Protein AF-A0A541BV04-F1 (afdb_monomer)

Foldseek 3Di:
DDPVVVVVLVVQLVVLQVLLVVLVVCVVVVVLVVLLPDDQDHPDLQNPSSLSSLQSNLVSLQVVLVVCPPPPRPRPVVNVVSNVSNVVSVVSSVVSVPDDDPDD

Nearest PDB structures (foldseek):
  4nfu-assembly1_B  TM=7.035E-01  e=8.779E+00  Arabidopsis thaliana

Sequence (104 aa):
MRPALVLAFALAACGTARDLDRLKDLNAAGDLAAIAAMAVDCTGPDDPACLQAREIKANACLRLGTAALAPGSARAAEAPQLFDCAIANYRAALAAGGQPLPPA

Secondary structure (DSSP, 8-state):
--HHHHHHHHHHHHHHHHHHHHHHHHHHHT-HHHHHHS----SSTT-HHHHHHHHHHHHHHHHHHHHHTSTT-TTGGGHHHHHHHHHHHHHHHHHTT-SPPPP-

pLDDT: mean 83.29, std 17.41, range [38.84, 98.5]

Solvent-accessible surface area (backbone atoms only — not comparable to full-atom values): 5657 Å² total; per-residue (Å²): 134,68,69,70,60,60,54,55,54,56,56,42,53,51,49,26,49,54,52,29,53,51,46,50,53,32,57,76,71,63,39,38,68,61,40,54,68,52,85,84,70,58,86,46,77,71,37,67,49,38,34,52,41,27,44,54,31,13,53,28,16,38,53,50,20,54,54,18,62,37,91,90,44,93,36,50,85,55,19,62,66,22,41,50,49,15,51,56,24,44,51,51,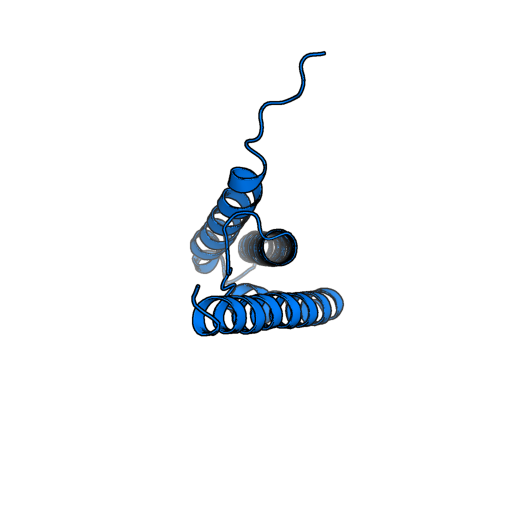40,50,61,54,61,71,62,78,78,78,84,130

Radius of gyration: 16.51 Å; Cα contacts (8 Å, |Δi|>4): 110; chains: 1; bounding box: 45×40×42 Å

Structure (mmCIF, N/CA/C/O backbone):
data_AF-A0A541BV04-F1
#
_entry.id   AF-A0A541BV04-F1
#
loop_
_atom_site.group_PDB
_atom_site.id
_atom_site.type_symbol
_atom_site.label_atom_id
_atom_site.label_alt_id
_atom_site.label_comp_id
_atom_site.label_asym_id
_atom_site.label_entity_id
_atom_site.label_seq_id
_atom_site.pdbx_PDB_ins_code
_atom_site.Cartn_x
_atom_site.Cartn_y
_atom_site.Cartn_z
_atom_site.occupancy
_atom_site.B_iso_or_equiv
_atom_site.auth_seq_id
_atom_site.auth_comp_id
_atom_site.auth_asym_id
_atom_site.auth_atom_id
_atom_site.pdbx_PDB_model_num
ATOM 1 N N . MET A 1 1 ? 32.171 -5.861 -25.345 1.00 47.56 1 MET A N 1
ATOM 2 C CA . MET A 1 1 ? 31.095 -5.244 -24.534 1.00 47.56 1 MET A CA 1
ATOM 3 C C . MET A 1 1 ? 30.105 -6.345 -24.173 1.00 47.56 1 MET A C 1
ATOM 5 O O . MET A 1 1 ? 29.860 -7.208 -25.000 1.00 47.56 1 MET A O 1
ATOM 9 N N . ARG A 1 2 ? 29.727 -6.424 -22.895 1.00 49.84 2 ARG A N 1
ATOM 10 C CA . ARG A 1 2 ? 29.378 -7.654 -22.158 1.00 49.84 2 ARG A CA 1
ATOM 11 C C . ARG A 1 2 ? 27.924 -8.103 -22.434 1.00 49.84 2 ARG A C 1
ATOM 13 O O . ARG A 1 2 ? 27.024 -7.475 -21.884 1.00 49.84 2 ARG A O 1
ATOM 20 N N . PRO A 1 3 ? 27.668 -9.192 -23.187 1.00 54.38 3 PRO A N 1
ATOM 21 C CA . PRO A 1 3 ? 26.303 -9.686 -23.425 1.00 54.38 3 PRO A CA 1
ATOM 22 C C . PRO A 1 3 ? 25.603 -10.148 -22.133 1.00 54.38 3 PRO A C 1
ATOM 24 O O . PRO A 1 3 ? 24.387 -10.057 -22.017 1.00 54.38 3 PRO A O 1
ATOM 27 N N . ALA A 1 4 ? 26.375 -10.549 -21.117 1.00 53.22 4 ALA A N 1
ATOM 28 C CA . ALA A 1 4 ? 25.855 -10.938 -19.806 1.00 53.22 4 ALA A CA 1
ATOM 29 C C . ALA A 1 4 ? 25.173 -9.789 -19.035 1.00 53.22 4 ALA A C 1
ATOM 31 O O . ALA A 1 4 ? 24.282 -10.043 -18.232 1.00 53.22 4 ALA A O 1
ATOM 32 N N . LEU A 1 5 ? 25.556 -8.530 -19.285 1.00 53.91 5 LEU A N 1
ATOM 33 C CA . LEU A 1 5 ? 24.928 -7.378 -18.628 1.00 53.91 5 LEU A CA 1
ATOM 34 C C . LEU A 1 5 ? 23.526 -7.109 -19.190 1.00 53.91 5 LEU A C 1
ATOM 36 O O . LEU A 1 5 ? 22.623 -6.796 -18.429 1.00 53.91 5 LEU A O 1
ATOM 40 N N . VAL A 1 6 ? 23.321 -7.308 -20.495 1.00 55.53 6 VAL A N 1
ATOM 41 C CA . VAL A 1 6 ? 22.019 -7.094 -21.151 1.00 55.53 6 VAL A CA 1
ATOM 42 C C . VAL A 1 6 ? 20.981 -8.124 -20.687 1.00 55.53 6 VAL A C 1
ATOM 44 O O . VAL A 1 6 ? 19.818 -7.779 -20.491 1.00 55.53 6 VAL A O 1
ATOM 47 N N . LEU A 1 7 ? 21.399 -9.371 -20.436 1.00 55.84 7 LEU A N 1
ATOM 48 C CA . LEU A 1 7 ? 20.495 -10.433 -19.977 1.00 55.84 7 LEU A CA 1
ATOM 49 C C . LEU A 1 7 ? 19.979 -10.212 -18.543 1.00 55.84 7 LEU A C 1
ATOM 51 O O . LEU A 1 7 ? 18.821 -10.504 -18.256 1.00 55.84 7 LEU A O 1
ATOM 55 N N . ALA A 1 8 ? 20.820 -9.684 -17.647 1.00 55.97 8 ALA A N 1
ATOM 56 C CA . ALA A 1 8 ? 20.450 -9.455 -16.248 1.00 55.97 8 ALA A CA 1
ATOM 57 C C . ALA A 1 8 ? 19.385 -8.353 -16.096 1.00 55.97 8 ALA A C 1
ATOM 59 O O . ALA A 1 8 ? 18.456 -8.500 -15.304 1.00 55.97 8 ALA A O 1
ATOM 60 N N . PHE A 1 9 ? 19.466 -7.290 -16.904 1.00 55.09 9 PHE A N 1
ATOM 61 C CA . PHE A 1 9 ? 18.459 -6.223 -16.912 1.00 55.09 9 PHE A CA 1
ATOM 62 C C . PHE A 1 9 ? 17.103 -6.690 -17.460 1.00 55.09 9 PHE A C 1
ATOM 64 O O . PHE A 1 9 ? 16.066 -6.287 -16.938 1.00 55.09 9 PHE A O 1
ATOM 71 N N . ALA A 1 10 ? 17.095 -7.572 -18.465 1.00 57.19 10 ALA A N 1
ATOM 72 C CA . ALA A 1 10 ? 15.854 -8.102 -19.034 1.00 57.19 10 ALA A CA 1
ATOM 73 C C . ALA A 1 10 ? 15.080 -8.997 -18.045 1.00 57.19 10 ALA A C 1
ATOM 75 O O . ALA A 1 10 ? 13.853 -8.936 -17.987 1.00 57.19 10 ALA A O 1
ATOM 76 N N . LEU A 1 11 ? 15.786 -9.799 -17.238 1.00 58.78 11 LEU A N 1
ATOM 77 C CA . LEU A 1 11 ? 15.169 -10.671 -16.230 1.00 58.78 11 LEU A CA 1
ATOM 78 C C . LEU A 1 11 ? 14.591 -9.879 -15.049 1.00 58.78 11 LEU A C 1
ATOM 80 O O . LEU A 1 11 ? 13.499 -10.193 -14.581 1.00 58.78 11 LEU A O 1
ATOM 84 N N . ALA A 1 12 ? 15.293 -8.8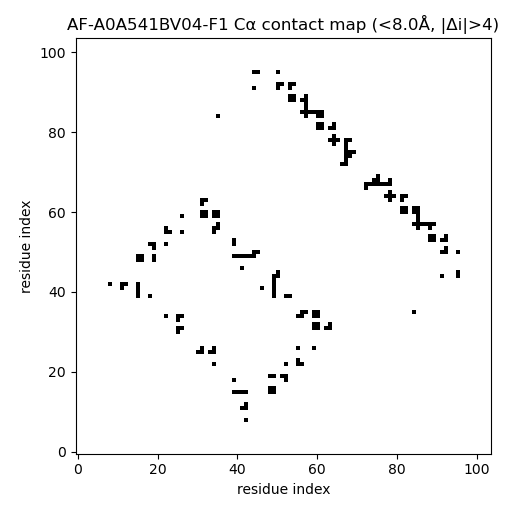37 -14.602 1.00 58.47 12 ALA A N 1
ATOM 85 C CA . ALA A 1 12 ? 14.843 -7.991 -13.500 1.00 58.47 12 ALA A CA 1
ATOM 86 C C . ALA A 1 12 ? 13.624 -7.128 -13.890 1.00 58.47 12 ALA A C 1
ATOM 88 O O . ALA A 1 12 ? 12.651 -7.064 -13.141 1.00 58.47 12 ALA A O 1
ATOM 89 N N . ALA A 1 13 ? 13.604 -6.575 -15.110 1.00 58.44 13 ALA A N 1
ATOM 90 C CA . ALA A 1 13 ? 12.453 -5.832 -15.635 1.00 58.44 13 ALA A CA 1
ATOM 91 C C . ALA A 1 13 ? 11.189 -6.704 -15.783 1.00 58.44 13 ALA A C 1
ATOM 93 O O . ALA A 1 13 ? 10.070 -6.237 -15.573 1.00 58.44 13 ALA A O 1
ATOM 94 N N . CYS A 1 14 ? 11.358 -7.989 -16.112 1.00 60.44 14 CYS A N 1
ATOM 95 C CA . CYS A 1 14 ? 10.247 -8.938 -16.190 1.00 60.44 14 CYS A CA 1
ATOM 96 C C . CYS A 1 14 ? 9.671 -9.266 -14.797 1.00 60.44 14 CYS A C 1
ATOM 98 O O . CYS A 1 14 ? 8.464 -9.474 -14.666 1.00 60.44 14 CYS A O 1
ATOM 100 N N . GLY A 1 15 ? 10.517 -9.252 -13.759 1.00 71.31 15 GLY A N 1
ATOM 101 C CA . GLY A 1 15 ? 10.107 -9.373 -12.359 1.00 71.31 15 GLY A CA 1
ATOM 102 C C . GLY A 1 15 ? 9.186 -8.231 -11.926 1.00 71.31 15 GLY A C 1
ATOM 103 O O . GLY A 1 15 ? 8.049 -8.494 -11.538 1.00 71.31 15 GLY A O 1
ATOM 104 N N . THR A 1 16 ? 9.616 -6.973 -12.105 1.00 75.12 16 THR A N 1
ATOM 105 C CA . THR A 1 16 ? 8.814 -5.799 -11.709 1.00 75.12 16 THR A CA 1
ATOM 106 C C . THR A 1 16 ? 7.446 -5.768 -12.401 1.00 75.12 16 THR A C 1
ATOM 108 O O . THR A 1 16 ? 6.435 -5.456 -11.774 1.00 75.12 16 THR A O 1
ATOM 111 N N . ALA 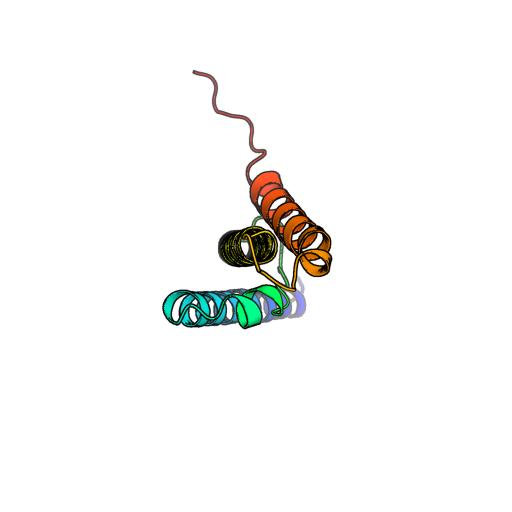A 1 17 ? 7.390 -6.098 -13.698 1.00 79.44 17 ALA A N 1
ATOM 112 C CA . ALA A 1 17 ? 6.138 -6.107 -14.456 1.00 79.44 17 ALA A CA 1
ATOM 113 C C . ALA A 1 17 ? 5.152 -7.165 -13.934 1.00 79.44 17 ALA A C 1
ATOM 115 O O . ALA A 1 17 ? 3.969 -6.882 -13.754 1.00 79.44 17 ALA A O 1
ATOM 116 N N . ARG A 1 18 ? 5.648 -8.366 -13.619 1.00 82.94 18 ARG A N 1
ATOM 117 C CA . ARG A 1 18 ? 4.825 -9.445 -13.064 1.00 82.94 18 ARG A CA 1
ATOM 118 C C . ARG A 1 18 ? 4.320 -9.123 -11.658 1.00 82.94 18 ARG A C 1
ATOM 120 O O . ARG A 1 18 ? 3.175 -9.440 -11.333 1.00 82.94 18 ARG A O 1
ATOM 127 N N . ASP A 1 19 ? 5.154 -8.494 -10.836 1.00 85.19 19 ASP A N 1
ATOM 128 C CA . ASP A 1 19 ? 4.759 -8.053 -9.498 1.00 85.19 19 ASP A CA 1
ATOM 129 C C . ASP A 1 19 ? 3.705 -6.945 -9.564 1.00 85.19 19 ASP A C 1
ATOM 131 O O . ASP A 1 19 ? 2.743 -6.964 -8.795 1.00 85.19 19 ASP A O 1
ATOM 135 N N . LEU A 1 20 ? 3.827 -6.026 -10.526 1.00 90.38 20 LEU A N 1
ATOM 136 C CA . LEU A 1 20 ? 2.830 -4.992 -10.776 1.00 90.38 20 LEU A CA 1
ATOM 137 C C . LEU A 1 20 ? 1.476 -5.576 -11.200 1.00 90.38 20 LEU A C 1
ATOM 139 O O . LEU A 1 20 ? 0.447 -5.150 -10.674 1.00 90.38 20 LEU A O 1
ATOM 143 N N . ASP A 1 21 ? 1.457 -6.539 -12.120 1.00 92.38 21 ASP A N 1
ATOM 144 C CA . ASP A 1 21 ? 0.211 -7.189 -12.543 1.00 92.38 21 ASP A CA 1
ATOM 145 C C . ASP A 1 21 ? -0.460 -7.903 -11.365 1.00 92.38 21 ASP A C 1
ATOM 147 O O . ASP A 1 21 ? -1.647 -7.706 -11.102 1.00 92.38 21 ASP A O 1
ATOM 151 N N . ARG A 1 22 ? 0.324 -8.619 -10.551 1.00 92.69 22 ARG A N 1
ATOM 152 C CA . ARG A 1 22 ? -0.185 -9.255 -9.330 1.00 92.69 22 ARG A CA 1
ATOM 153 C C . ARG A 1 22 ? -0.747 -8.240 -8.329 1.00 92.69 22 ARG A C 1
ATOM 155 O O . ARG A 1 22 ? -1.786 -8.490 -7.722 1.00 92.69 22 ARG A O 1
ATOM 162 N N . LEU A 1 23 ? -0.081 -7.102 -8.141 1.00 95.06 23 LEU A N 1
ATOM 163 C CA . LEU A 1 23 ? -0.569 -6.029 -7.271 1.00 95.06 23 LEU A CA 1
ATOM 164 C C . LEU A 1 23 ? -1.888 -5.439 -7.779 1.00 95.06 23 LEU A C 1
ATOM 166 O O . LEU A 1 23 ? -2.770 -5.148 -6.970 1.00 95.06 23 LEU A O 1
ATOM 170 N N . LYS A 1 24 ? -2.048 -5.285 -9.098 1.00 94.69 24 LYS A N 1
ATOM 171 C CA . LYS A 1 24 ? -3.304 -4.829 -9.710 1.00 94.69 24 LYS A CA 1
ATOM 172 C C . LYS A 1 24 ? -4.435 -5.822 -9.479 1.00 94.69 24 LYS A C 1
ATOM 174 O O . LYS A 1 24 ? -5.513 -5.390 -9.079 1.00 94.69 24 LYS A O 1
ATOM 179 N N . ASP A 1 25 ? -4.178 -7.115 -9.653 1.00 97.19 25 ASP A N 1
ATOM 180 C CA . ASP A 1 25 ? -5.171 -8.166 -9.413 1.00 97.19 25 ASP A CA 1
ATOM 181 C C . ASP A 1 25 ? -5.637 -8.176 -7.953 1.00 97.19 25 ASP A C 1
ATOM 183 O O . ASP A 1 25 ? -6.838 -8.167 -7.676 1.00 97.19 25 ASP A O 1
ATOM 187 N N . LEU A 1 26 ? -4.701 -8.108 -7.000 1.00 97.38 26 LEU A N 1
ATOM 188 C CA . LEU A 1 26 ? -5.036 -8.020 -5.576 1.00 97.38 26 LEU A CA 1
ATOM 189 C C . LEU A 1 26 ? -5.792 -6.729 -5.246 1.00 97.38 26 LEU A C 1
ATOM 191 O O . LEU A 1 26 ? -6.716 -6.747 -4.434 1.00 97.38 26 LEU A O 1
ATOM 195 N N . ASN A 1 27 ? -5.435 -5.610 -5.882 1.00 94.38 27 ASN A N 1
ATOM 196 C CA . ASN A 1 27 ? -6.103 -4.331 -5.654 1.00 94.38 27 ASN A CA 1
ATOM 197 C C . ASN A 1 27 ? -7.532 -4.341 -6.208 1.00 94.38 27 ASN A C 1
ATOM 199 O O . ASN A 1 27 ? -8.441 -3.841 -5.548 1.00 94.38 27 ASN A O 1
ATOM 203 N N . ALA A 1 28 ? -7.742 -4.967 -7.368 1.00 96.19 28 ALA A N 1
ATOM 204 C CA . ALA A 1 28 ? -9.065 -5.204 -7.933 1.00 96.19 28 ALA A CA 1
ATOM 205 C C . ALA A 1 28 ? -9.907 -6.140 -7.048 1.00 96.19 28 ALA A C 1
ATOM 207 O O . ALA A 1 28 ? -11.100 -5.904 -6.868 1.00 96.19 28 ALA A O 1
ATOM 208 N N . ALA A 1 29 ? -9.283 -7.155 -6.442 1.00 97.38 29 ALA A N 1
ATOM 209 C CA . ALA A 1 29 ? -9.925 -8.051 -5.480 1.00 97.38 29 ALA A CA 1
ATOM 210 C C . ALA A 1 29 ? -10.142 -7.419 -4.088 1.00 97.38 29 ALA A C 1
ATOM 212 O O . ALA A 1 29 ? -10.844 -7.991 -3.256 1.00 97.38 29 ALA A O 1
ATOM 213 N N . GLY A 1 30 ? -9.550 -6.252 -3.815 1.00 96.31 30 GLY A N 1
ATOM 214 C CA . GLY A 1 30 ? -9.613 -5.587 -2.513 1.00 96.31 30 GLY A CA 1
ATOM 215 C C . GLY A 1 30 ? -8.762 -6.241 -1.418 1.00 96.31 30 GLY A C 1
ATOM 216 O O . GLY A 1 30 ? -8.948 -5.921 -0.243 1.00 96.31 30 GLY A O 1
ATOM 217 N N . ASP A 1 31 ? -7.820 -7.121 -1.768 1.00 98.12 31 ASP A N 1
ATOM 218 C CA . ASP A 1 31 ? -6.942 -7.805 -0.812 1.00 98.12 31 ASP A CA 1
ATOM 219 C C . ASP A 1 31 ? -5.759 -6.912 -0.401 1.00 98.12 31 ASP A C 1
ATOM 221 O O . ASP A 1 31 ? -4.606 -7.072 -0.814 1.00 98.12 31 ASP A O 1
ATOM 225 N N . LEU A 1 32 ? -6.070 -5.913 0.425 1.00 97.56 32 LEU A N 1
ATOM 226 C CA . LEU A 1 32 ? -5.098 -4.920 0.883 1.00 97.56 32 LEU A CA 1
ATOM 227 C C . LEU A 1 32 ? -3.993 -5.537 1.745 1.00 97.56 32 LEU A C 1
ATOM 229 O O . LEU A 1 32 ? -2.861 -5.056 1.726 1.00 97.56 32 LEU A O 1
ATOM 233 N N . ALA A 1 33 ? -4.315 -6.588 2.504 1.00 97.44 33 ALA A N 1
ATOM 234 C CA . ALA A 1 33 ? -3.359 -7.260 3.376 1.00 97.44 33 ALA A CA 1
ATOM 235 C C . ALA A 1 33 ? -2.290 -7.989 2.553 1.00 97.44 33 ALA A C 1
ATOM 237 O O . ALA A 1 33 ? -1.099 -7.854 2.846 1.00 97.44 33 ALA A O 1
ATOM 238 N N . ALA A 1 34 ? -2.693 -8.687 1.486 1.00 97.62 34 ALA A N 1
ATOM 239 C CA . ALA A 1 34 ? -1.747 -9.309 0.568 1.00 97.62 34 ALA A CA 1
ATOM 240 C C . ALA A 1 34 ? -0.855 -8.268 -0.123 1.00 97.62 34 ALA A C 1
ATOM 242 O O . ALA A 1 34 ? 0.360 -8.455 -0.184 1.00 97.62 34 ALA A O 1
ATOM 243 N N . ILE A 1 35 ? -1.423 -7.139 -0.562 1.00 97.44 35 ILE A N 1
ATOM 244 C CA . ILE A 1 35 ? -0.647 -6.033 -1.148 1.00 97.44 35 ILE A CA 1
ATOM 245 C C . ILE A 1 35 ? 0.402 -5.503 -0.159 1.00 97.44 35 ILE A C 1
ATOM 247 O O . ILE A 1 35 ? 1.570 -5.340 -0.515 1.00 97.44 35 ILE A O 1
ATOM 251 N N . ALA A 1 36 ? 0.009 -5.239 1.090 1.00 96.56 36 ALA A N 1
ATOM 252 C CA . ALA A 1 36 ? 0.916 -4.721 2.114 1.00 96.56 36 ALA A CA 1
ATOM 253 C C . ALA A 1 36 ? 2.067 -5.698 2.428 1.00 96.56 36 ALA A C 1
ATOM 255 O O . ALA A 1 36 ? 3.196 -5.266 2.688 1.00 96.56 36 ALA A O 1
ATOM 256 N N . 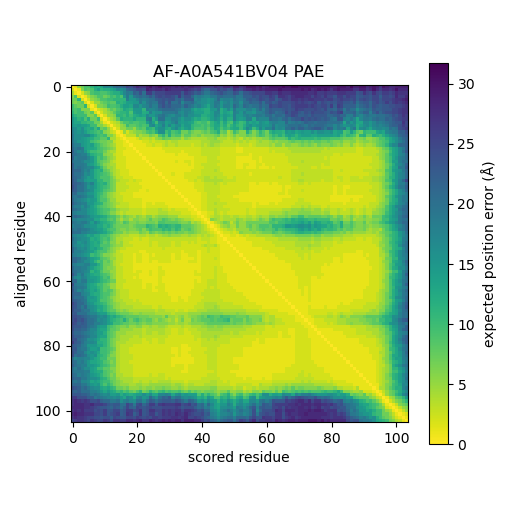ALA A 1 37 ? 1.807 -7.005 2.347 1.00 95.94 37 ALA A N 1
ATOM 257 C CA . ALA A 1 37 ? 2.793 -8.053 2.593 1.00 95.94 37 ALA A CA 1
ATOM 258 C C . ALA A 1 37 ? 3.752 -8.305 1.413 1.00 95.94 37 ALA A C 1
ATOM 260 O O . ALA A 1 37 ? 4.862 -8.789 1.631 1.00 95.94 37 ALA A O 1
ATOM 261 N N . MET A 1 38 ? 3.372 -7.977 0.173 1.00 94.00 38 MET A N 1
ATOM 262 C CA . MET A 1 38 ? 4.209 -8.231 -1.008 1.00 94.00 38 MET A CA 1
ATOM 263 C C . MET A 1 38 ? 5.494 -7.400 -1.010 1.00 94.00 38 MET A C 1
ATOM 265 O O . MET A 1 38 ? 5.447 -6.183 -0.844 1.00 94.00 38 MET A O 1
ATOM 269 N N . ALA A 1 39 ? 6.647 -8.024 -1.251 1.00 88.00 39 ALA A N 1
ATOM 270 C CA . ALA A 1 39 ? 7.870 -7.286 -1.559 1.00 88.00 39 ALA A CA 1
ATOM 271 C C . ALA A 1 39 ? 7.717 -6.556 -2.906 1.00 88.00 39 ALA A C 1
ATOM 273 O O . ALA A 1 39 ? 7.070 -7.065 -3.817 1.00 88.00 39 ALA A O 1
ATOM 274 N N . VAL A 1 40 ? 8.284 -5.352 -3.007 1.00 84.81 40 VAL A N 1
ATOM 275 C CA . VAL A 1 40 ? 8.355 -4.586 -4.259 1.00 84.81 40 VAL A CA 1
ATOM 276 C C . VAL A 1 40 ? 9.830 -4.346 -4.540 1.00 84.81 40 VAL A C 1
ATOM 278 O O . VAL A 1 40 ? 10.424 -3.394 -4.018 1.00 84.81 40 VAL A O 1
ATOM 281 N N . ASP A 1 41 ? 10.408 -5.251 -5.323 1.00 79.38 41 ASP A N 1
ATOM 282 C CA . ASP A 1 41 ? 11.804 -5.196 -5.735 1.00 79.38 41 ASP A CA 1
ATOM 283 C C . ASP A 1 41 ? 11.906 -4.463 -7.067 1.00 79.38 41 ASP A C 1
ATOM 285 O O . ASP A 1 41 ? 11.294 -4.834 -8.064 1.00 79.38 41 ASP A O 1
ATOM 289 N N . CYS A 1 42 ? 12.667 -3.374 -7.067 1.00 77.06 42 CYS A N 1
ATOM 290 C CA . CYS A 1 42 ? 12.778 -2.501 -8.224 1.00 77.06 42 CYS A CA 1
ATOM 291 C C . CYS A 1 42 ? 14.156 -2.617 -8.850 1.00 77.06 42 CYS A C 1
ATOM 293 O O . CYS A 1 42 ? 15.171 -2.533 -8.159 1.00 77.06 42 CYS A O 1
ATOM 295 N N . THR A 1 43 ? 14.184 -2.738 -10.176 1.00 72.06 43 THR A N 1
ATOM 296 C CA . THR A 1 43 ? 15.433 -2.778 -10.950 1.00 72.06 43 THR A CA 1
ATOM 297 C C . THR A 1 43 ? 16.138 -1.413 -10.962 1.00 72.06 43 THR A C 1
ATOM 299 O O . THR A 1 43 ? 17.360 -1.344 -11.076 1.00 72.06 43 THR A O 1
ATOM 302 N N . GLY A 1 44 ? 15.382 -0.322 -10.798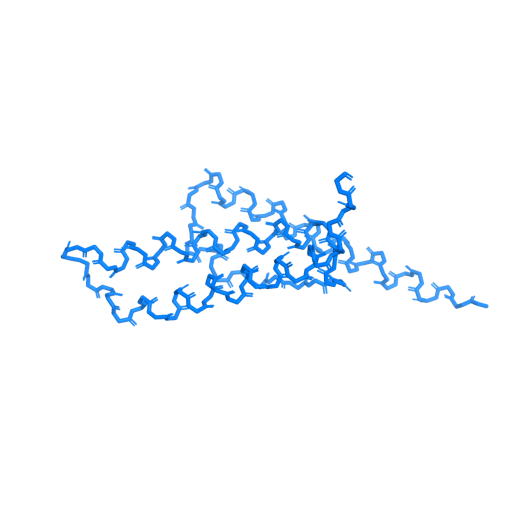 1.00 72.81 44 GLY A N 1
ATOM 303 C CA . GLY A 1 44 ? 15.893 1.042 -10.666 1.00 72.81 44 GLY A CA 1
ATOM 304 C C . GLY A 1 44 ? 14.884 1.971 -9.976 1.00 72.81 44 GLY A C 1
ATOM 305 O O . GLY A 1 44 ? 13.700 1.633 -9.910 1.00 72.81 44 GLY A O 1
ATOM 306 N N . PRO A 1 45 ? 15.337 3.122 -9.442 1.00 70.94 45 PRO A N 1
ATOM 307 C CA . PRO A 1 45 ? 14.481 4.048 -8.696 1.00 70.94 45 PRO A CA 1
ATOM 308 C C . PRO A 1 45 ? 13.399 4.706 -9.564 1.00 70.94 45 PRO A C 1
ATOM 310 O O . PRO A 1 45 ? 12.332 4.998 -9.040 1.00 70.94 45 PRO A O 1
ATOM 313 N N . ASP A 1 46 ? 13.638 4.855 -10.871 1.00 79.25 46 ASP A N 1
ATOM 314 C CA . ASP A 1 46 ? 12.743 5.556 -11.807 1.00 79.25 46 ASP A CA 1
ATOM 315 C C . ASP A 1 46 ? 11.964 4.605 -12.738 1.00 79.25 46 ASP A C 1
ATOM 317 O O . ASP A 1 46 ? 11.358 5.044 -13.714 1.00 79.25 46 ASP A O 1
ATOM 321 N N . ASP A 1 47 ? 11.997 3.292 -12.481 1.00 83.25 47 ASP A N 1
ATOM 322 C CA . ASP A 1 47 ? 11.250 2.304 -13.271 1.00 83.25 47 ASP A CA 1
ATOM 323 C C . ASP A 1 47 ? 9.734 2.576 -13.144 1.00 83.25 47 ASP A C 1
ATOM 325 O O . ASP A 1 47 ? 9.187 2.435 -12.046 1.00 83.25 47 ASP A O 1
ATOM 329 N N . PRO A 1 48 ? 9.019 2.928 -14.232 1.00 83.75 48 PRO A N 1
ATOM 330 C CA . PRO A 1 48 ? 7.600 3.274 -14.158 1.00 83.75 48 PRO A CA 1
ATOM 331 C C . PRO A 1 48 ? 6.733 2.161 -13.558 1.00 83.75 48 PRO A C 1
ATOM 333 O O . PRO A 1 48 ? 5.767 2.448 -12.845 1.00 83.75 48 PRO A O 1
ATOM 336 N N . ALA A 1 49 ? 7.082 0.892 -13.805 1.00 86.56 49 ALA A N 1
ATOM 337 C CA . ALA A 1 49 ? 6.354 -0.238 -13.240 1.00 86.56 49 ALA A CA 1
ATOM 338 C C . ALA A 1 49 ? 6.571 -0.336 -11.723 1.00 86.56 49 ALA A C 1
ATOM 340 O O . ALA A 1 49 ? 5.625 -0.573 -10.969 1.00 86.56 49 ALA A O 1
ATOM 341 N N . CYS A 1 50 ? 7.797 -0.074 -11.267 1.00 88.00 50 CYS A N 1
ATOM 342 C CA . CYS A 1 50 ? 8.129 0.009 -9.847 1.00 88.00 50 CYS A CA 1
ATOM 343 C C . CYS A 1 50 ? 7.386 1.161 -9.163 1.00 88.00 50 CYS A C 1
ATOM 345 O O . CYS A 1 50 ? 6.816 0.967 -8.090 1.00 88.00 50 CYS A O 1
ATOM 347 N N . LEU A 1 51 ? 7.368 2.351 -9.769 1.00 88.69 51 LEU A N 1
ATOM 348 C CA . LEU A 1 51 ? 6.697 3.519 -9.196 1.00 88.69 51 LEU A CA 1
ATOM 349 C C . LEU A 1 51 ? 5.206 3.248 -8.989 1.00 88.69 51 LEU A C 1
ATOM 351 O O . LEU A 1 51 ? 4.686 3.473 -7.895 1.00 88.69 51 LEU A O 1
ATOM 355 N N . GLN A 1 52 ? 4.549 2.660 -9.992 1.00 90.94 52 GLN A N 1
ATOM 356 C CA . GLN A 1 52 ? 3.148 2.264 -9.883 1.00 90.94 52 GLN A CA 1
ATOM 357 C C . GLN A 1 52 ? 2.934 1.167 -8.824 1.00 90.94 52 GLN A C 1
ATOM 359 O O . GLN A 1 52 ? 1.992 1.247 -8.037 1.00 90.94 52 GLN A O 1
ATOM 364 N N . ALA A 1 53 ? 3.815 0.163 -8.749 1.00 92.44 53 ALA A N 1
ATOM 365 C CA . ALA A 1 53 ? 3.744 -0.885 -7.729 1.00 92.44 53 ALA A CA 1
ATOM 366 C C . ALA A 1 53 ? 3.868 -0.313 -6.304 1.00 92.44 53 ALA A C 1
ATOM 368 O O . ALA A 1 53 ? 3.095 -0.670 -5.409 1.00 92.44 53 ALA A O 1
ATOM 369 N N . ARG A 1 54 ? 4.803 0.624 -6.097 1.00 92.44 54 ARG A N 1
ATOM 370 C CA . ARG A 1 54 ? 4.988 1.332 -4.824 1.00 92.44 54 ARG A CA 1
ATOM 371 C C . ARG A 1 54 ? 3.774 2.175 -4.465 1.00 92.44 54 ARG A C 1
ATOM 373 O O . ARG A 1 54 ? 3.358 2.148 -3.311 1.00 92.44 54 ARG A O 1
ATOM 380 N N . GLU A 1 55 ? 3.178 2.873 -5.426 1.00 93.38 55 GLU A N 1
ATOM 381 C CA . GLU A 1 55 ? 1.959 3.651 -5.201 1.00 93.38 55 GLU A CA 1
ATOM 382 C C . GLU A 1 55 ? 0.786 2.760 -4.757 1.00 93.38 55 GLU A C 1
ATOM 384 O O . GLU A 1 55 ? 0.131 3.053 -3.754 1.00 93.38 55 GLU A O 1
ATOM 389 N N . ILE A 1 56 ? 0.545 1.637 -5.446 1.00 95.44 56 ILE A N 1
ATOM 390 C CA . ILE A 1 56 ? -0.504 0.674 -5.068 1.00 95.44 56 ILE A CA 1
ATOM 391 C C . ILE A 1 56 ? -0.266 0.162 -3.642 1.00 95.44 56 ILE A C 1
ATOM 393 O O . ILE A 1 56 ? -1.182 0.173 -2.813 1.00 95.44 56 ILE A O 1
ATOM 397 N N . LYS A 1 57 ? 0.974 -0.231 -3.327 1.00 96.62 57 LYS A N 1
ATOM 398 C CA . LYS A 1 57 ? 1.330 -0.708 -1.990 1.00 96.62 57 LYS A CA 1
ATOM 399 C C . LYS A 1 57 ? 1.154 0.366 -0.916 1.00 96.62 57 LYS A C 1
ATOM 401 O O . LYS A 1 57 ? 0.604 0.078 0.148 1.00 96.62 57 LYS A O 1
ATOM 406 N N . ALA A 1 58 ? 1.570 1.599 -1.194 1.00 96.75 58 ALA A N 1
ATOM 407 C CA . ALA A 1 58 ? 1.418 2.717 -0.273 1.00 96.75 58 ALA A CA 1
ATOM 408 C C . ALA A 1 58 ? -0.058 2.982 0.054 1.00 96.75 58 ALA A C 1
ATOM 410 O O . ALA A 1 58 ? -0.424 3.069 1.227 1.00 96.75 58 ALA A O 1
ATOM 411 N N . ASN A 1 59 ? -0.912 3.019 -0.975 1.00 97.62 59 ASN A N 1
ATOM 412 C CA . ASN A 1 59 ? -2.357 3.192 -0.834 1.00 97.62 59 ASN A CA 1
ATOM 413 C C . ASN A 1 59 ? -2.995 2.077 0.014 1.00 97.62 59 ASN A C 1
ATOM 415 O O . ASN A 1 59 ? -3.832 2.354 0.875 1.00 97.62 59 ASN A O 1
ATOM 419 N N . ALA A 1 60 ? -2.608 0.816 -0.201 1.00 98.31 60 ALA A N 1
ATOM 420 C CA . ALA A 1 60 ? -3.122 -0.306 0.584 1.00 98.31 60 ALA A CA 1
ATOM 421 C C . ALA A 1 60 ? -2.715 -0.206 2.061 1.00 98.31 60 ALA A C 1
ATOM 423 O O . ALA A 1 60 ? -3.571 -0.314 2.941 1.00 98.31 60 ALA A O 1
ATOM 424 N N . CYS A 1 61 ? -1.436 0.071 2.330 1.00 98.50 61 CYS A N 1
ATOM 425 C CA . CYS A 1 61 ? -0.923 0.281 3.682 1.00 98.50 61 CYS A CA 1
ATOM 426 C C . CYS A 1 61 ? -1.624 1.457 4.387 1.00 98.50 61 CYS A C 1
ATOM 428 O O . CYS A 1 61 ? -2.041 1.319 5.536 1.00 98.50 61 CYS A O 1
ATOM 430 N N . LEU A 1 62 ? -1.856 2.573 3.685 1.00 98.44 62 LEU A N 1
ATOM 431 C CA . LEU A 1 62 ? -2.595 3.721 4.214 1.00 98.44 62 LEU A CA 1
ATOM 432 C C . LEU A 1 62 ? -4.029 3.340 4.606 1.00 98.44 62 LEU A C 1
ATOM 434 O O . LEU A 1 62 ? -4.451 3.601 5.730 1.00 98.44 62 LEU A O 1
ATOM 438 N N . ARG A 1 63 ? -4.767 2.681 3.703 1.00 98.06 63 ARG A N 1
ATOM 439 C CA . ARG A 1 63 ? -6.156 2.255 3.943 1.00 98.06 63 ARG A CA 1
ATOM 440 C C . ARG A 1 63 ? -6.263 1.284 5.116 1.00 98.06 63 ARG A C 1
ATOM 442 O O . ARG A 1 63 ? -7.181 1.414 5.924 1.00 98.06 63 ARG A O 1
ATOM 449 N N . LEU A 1 64 ? -5.328 0.340 5.226 1.00 98.25 64 LEU A N 1
ATOM 450 C CA . LEU A 1 64 ? -5.252 -0.570 6.366 1.00 98.25 64 LEU A CA 1
ATOM 451 C C . LEU A 1 64 ? -4.962 0.184 7.666 1.00 98.25 64 LEU A C 1
ATOM 453 O O . LEU A 1 64 ? -5.634 -0.072 8.659 1.00 98.25 64 LEU A O 1
ATOM 457 N N . GLY A 1 65 ? -4.020 1.132 7.662 1.00 98.12 65 GLY A N 1
ATOM 458 C CA . GLY A 1 65 ? -3.704 1.954 8.832 1.00 98.12 65 GLY A CA 1
ATOM 459 C C . GLY A 1 65 ? -4.901 2.786 9.296 1.00 98.12 65 GLY A C 1
ATOM 460 O O . GLY A 1 65 ? -5.219 2.815 10.482 1.00 98.12 65 GLY A O 1
ATOM 461 N N . THR A 1 66 ? -5.636 3.398 8.363 1.00 98.00 66 THR A N 1
ATOM 462 C CA . THR A 1 66 ? -6.876 4.126 8.668 1.00 98.00 66 THR A CA 1
ATOM 463 C C . THR A 1 66 ? -7.948 3.203 9.247 1.00 98.00 66 THR A C 1
ATOM 465 O O . THR A 1 66 ? -8.562 3.542 10.257 1.00 98.00 66 THR A O 1
ATOM 468 N N . ALA A 1 67 ? -8.158 2.024 8.654 1.00 97.50 67 ALA A N 1
ATOM 469 C CA . ALA A 1 67 ? -9.113 1.044 9.170 1.00 97.50 67 ALA A CA 1
ATOM 470 C C . ALA A 1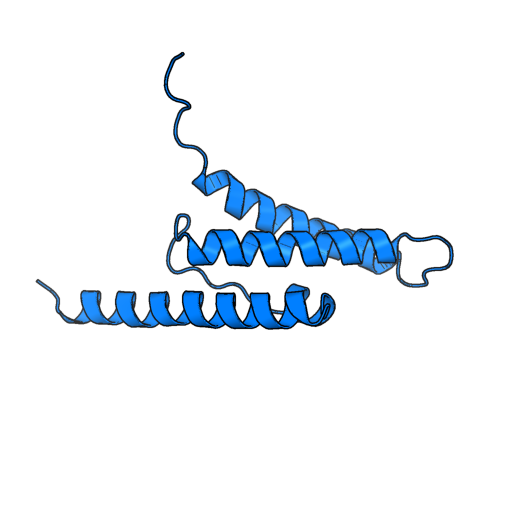 67 ? -8.714 0.521 10.562 1.00 97.50 67 ALA A C 1
ATOM 472 O O . ALA A 1 67 ? -9.575 0.316 11.415 1.00 97.50 67 ALA A O 1
ATOM 473 N N . ALA A 1 68 ? -7.413 0.359 10.811 1.00 97.75 68 ALA A N 1
ATOM 474 C CA . ALA A 1 68 ? -6.858 -0.050 12.096 1.00 97.75 68 ALA A CA 1
ATOM 475 C C . ALA A 1 68 ? -7.025 1.003 13.203 1.00 97.75 68 ALA A C 1
ATOM 477 O O . ALA A 1 68 ? -6.890 0.661 14.371 1.00 97.75 68 ALA A O 1
ATOM 478 N N . LEU A 1 69 ? -7.316 2.261 12.859 1.00 97.56 69 LEU A N 1
ATOM 479 C CA . LEU A 1 69 ? -7.652 3.321 13.814 1.00 97.56 69 LEU A CA 1
ATOM 480 C C . LEU A 1 69 ? -9.159 3.567 13.949 1.00 97.56 69 LEU A C 1
ATOM 482 O O . LEU A 1 69 ? -9.570 4.392 14.766 1.00 97.56 69 LEU A O 1
ATOM 486 N N . ALA A 1 70 ? -9.996 2.888 13.160 1.00 96.81 70 ALA A N 1
ATOM 487 C CA . ALA A 1 70 ? -11.437 3.085 13.226 1.00 96.81 70 ALA A CA 1
ATOM 488 C C . ALA A 1 70 ? -11.966 2.755 14.639 1.00 96.81 70 ALA A C 1
ATOM 490 O O . ALA A 1 70 ? -11.470 1.812 15.272 1.00 96.81 70 ALA A O 1
ATOM 491 N N . PRO A 1 71 ? -12.975 3.486 15.150 1.00 95.31 71 PRO A N 1
ATOM 492 C CA . PRO A 1 71 ? -13.582 3.186 16.442 1.00 95.31 71 PRO A CA 1
ATOM 493 C C . PRO A 1 71 ? -14.027 1.723 16.527 1.00 95.31 71 PRO A C 1
ATOM 495 O O . PRO A 1 71 ? -14.685 1.212 15.624 1.00 95.31 71 PRO A O 1
ATOM 498 N N . GLY A 1 72 ? -13.653 1.043 17.611 1.00 92.00 72 GLY A N 1
ATOM 499 C CA . GLY A 1 72 ? -13.964 -0.376 17.808 1.00 92.00 72 GLY A CA 1
ATOM 500 C C . GLY A 1 72 ? -13.049 -1.350 17.057 1.00 92.00 72 GLY A C 1
ATOM 501 O O . GLY A 1 72 ? -13.211 -2.559 17.209 1.00 92.00 72 GLY A O 1
ATOM 502 N N . SER A 1 73 ? -12.062 -0.872 16.290 1.00 91.50 73 SER A N 1
ATOM 503 C CA . SER A 1 73 ? -11.024 -1.752 15.755 1.00 91.50 73 SER A CA 1
ATOM 504 C C . SER A 1 73 ? -10.094 -2.224 16.883 1.00 91.50 73 SER A C 1
ATOM 506 O O . SER A 1 73 ? -9.583 -1.441 17.682 1.00 91.50 73 SER A O 1
ATOM 508 N N . ALA A 1 74 ? -9.838 -3.531 16.949 1.00 94.06 74 ALA A N 1
ATOM 509 C CA . ALA A 1 74 ? -8.881 -4.117 17.895 1.00 94.06 74 ALA A CA 1
ATOM 510 C C . ALA A 1 74 ? -7.424 -4.043 17.392 1.00 94.06 74 ALA A C 1
ATOM 512 O O . ALA A 1 74 ? -6.551 -4.732 17.912 1.00 94.06 74 ALA A O 1
ATOM 513 N N . ARG A 1 75 ? -7.162 -3.247 16.344 1.00 94.75 75 ARG A N 1
ATOM 514 C CA . ARG A 1 75 ? -5.913 -3.276 15.563 1.00 94.75 75 ARG A CA 1
ATOM 515 C C . ARG A 1 75 ? -5.118 -1.974 15.639 1.00 94.75 75 ARG A C 1
ATOM 517 O O . ARG A 1 75 ? -4.153 -1.823 14.902 1.00 94.75 75 ARG A O 1
ATOM 524 N N . ALA A 1 76 ? -5.461 -1.058 16.547 1.00 95.88 76 ALA A N 1
ATOM 525 C CA . ALA A 1 76 ? -4.802 0.248 16.664 1.00 95.88 76 ALA A CA 1
ATOM 526 C C . ALA A 1 76 ? -3.275 0.155 16.837 1.00 95.88 76 ALA A C 1
ATOM 528 O O . ALA A 1 76 ? -2.543 1.000 16.327 1.00 95.88 76 ALA A O 1
ATOM 529 N N . ALA A 1 77 ? -2.785 -0.905 17.487 1.00 96.69 77 ALA A N 1
ATOM 530 C CA . ALA A 1 77 ? -1.354 -1.165 17.636 1.00 96.69 77 ALA A CA 1
ATOM 531 C C . ALA A 1 77 ? -0.634 -1.454 16.300 1.00 96.69 77 ALA A C 1
ATOM 533 O O . ALA A 1 77 ? 0.569 -1.239 16.204 1.00 96.69 77 ALA A O 1
ATOM 534 N N . GLU A 1 78 ? -1.353 -1.899 15.263 1.00 95.56 78 GLU A N 1
ATOM 535 C CA . GLU A 1 78 ? -0.817 -2.144 13.917 1.00 95.56 78 GLU A CA 1
ATOM 536 C C . GLU A 1 78 ? -0.763 -0.861 13.066 1.00 95.56 78 GLU A C 1
ATOM 538 O O . GLU A 1 78 ? -0.172 -0.855 11.988 1.00 95.56 78 GLU A O 1
ATOM 543 N N . ALA A 1 79 ? -1.378 0.241 13.501 1.00 97.00 79 ALA A N 1
ATOM 544 C CA . ALA A 1 79 ? -1.459 1.450 12.686 1.00 97.00 79 ALA A CA 1
ATOM 545 C C . ALA A 1 79 ? -0.086 2.096 12.391 1.00 97.00 79 ALA A C 1
ATOM 547 O O . ALA A 1 79 ? 0.145 2.437 11.230 1.00 97.00 79 ALA A O 1
ATOM 548 N N . PRO A 1 80 ? 0.857 2.230 13.352 1.00 98.06 80 PRO A N 1
ATOM 549 C CA . PRO A 1 80 ? 2.150 2.871 13.088 1.00 98.06 80 PRO A CA 1
ATOM 550 C C . PRO A 1 80 ? 2.944 2.186 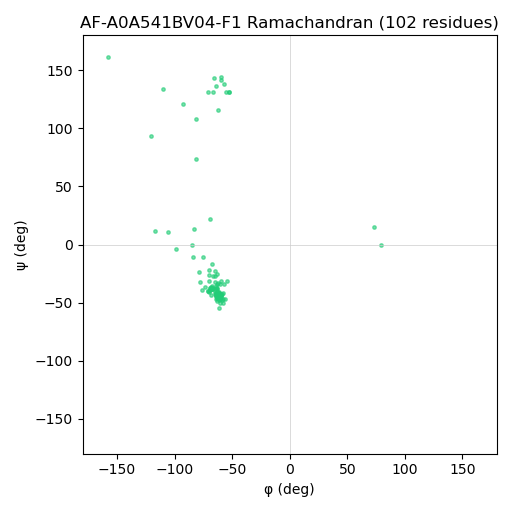11.969 1.00 98.06 80 PRO A C 1
ATOM 552 O O . PRO A 1 80 ? 3.308 2.829 10.992 1.00 98.06 80 PRO A O 1
ATOM 555 N N . GLN A 1 81 ? 3.107 0.864 12.046 1.00 97.81 81 GLN A N 1
ATOM 556 C CA . GLN A 1 81 ? 3.797 0.061 11.025 1.00 97.81 81 GLN A CA 1
ATOM 557 C C . GLN A 1 81 ? 3.123 0.136 9.641 1.00 97.81 81 GLN A C 1
ATOM 559 O O . GLN A 1 81 ? 3.803 0.118 8.613 1.00 97.81 81 GLN A O 1
ATOM 564 N N . LEU A 1 82 ? 1.791 0.252 9.590 1.00 98.38 82 LEU A N 1
ATOM 565 C CA . LEU A 1 82 ? 1.050 0.422 8.338 1.00 98.38 82 LEU A CA 1
ATOM 566 C C . LEU A 1 82 ? 1.280 1.817 7.740 1.00 98.38 82 LEU A C 1
ATOM 568 O O . LEU A 1 82 ? 1.496 1.941 6.533 1.00 98.38 82 LEU A O 1
ATOM 572 N N . PHE A 1 83 ? 1.316 2.867 8.561 1.00 98.31 83 PHE A N 1
ATOM 573 C CA . PHE A 1 83 ? 1.664 4.205 8.082 1.00 98.31 83 PHE A CA 1
ATOM 574 C C . PHE A 1 83 ? 3.134 4.315 7.672 1.00 98.31 83 PHE A C 1
ATOM 576 O O . PHE A 1 83 ? 3.417 4.922 6.641 1.00 98.31 83 PHE A O 1
ATOM 583 N N . ASP A 1 84 ? 4.056 3.667 8.385 1.00 98.25 84 ASP A N 1
ATOM 584 C CA . ASP A 1 84 ? 5.467 3.602 7.995 1.00 98.25 84 ASP A CA 1
ATOM 585 C C . ASP A 1 84 ? 5.639 2.909 6.636 1.00 98.25 84 ASP A C 1
ATOM 587 O O . ASP A 1 84 ? 6.362 3.413 5.771 1.00 98.25 84 ASP A O 1
ATOM 591 N N . CYS A 1 85 ? 4.908 1.813 6.392 1.00 97.56 85 CYS A N 1
ATOM 592 C CA . CYS A 1 85 ? 4.841 1.181 5.072 1.00 97.56 85 CYS A CA 1
ATOM 593 C C . CYS A 1 85 ? 4.372 2.167 3.987 1.00 97.56 85 CYS A C 1
ATOM 595 O O . CYS A 1 85 ? 4.985 2.243 2.914 1.00 97.56 85 CYS A O 1
ATOM 597 N N . ALA A 1 86 ? 3.298 2.920 4.248 1.00 97.81 86 ALA A N 1
ATOM 598 C CA . ALA A 1 86 ? 2.756 3.881 3.292 1.00 97.81 86 ALA A CA 1
ATOM 599 C C . ALA A 1 86 ? 3.761 5.002 2.986 1.00 97.81 86 ALA A C 1
ATOM 601 O O . ALA A 1 86 ? 4.056 5.278 1.823 1.00 97.81 86 ALA A O 1
ATOM 602 N N . ILE A 1 87 ? 4.347 5.596 4.028 1.00 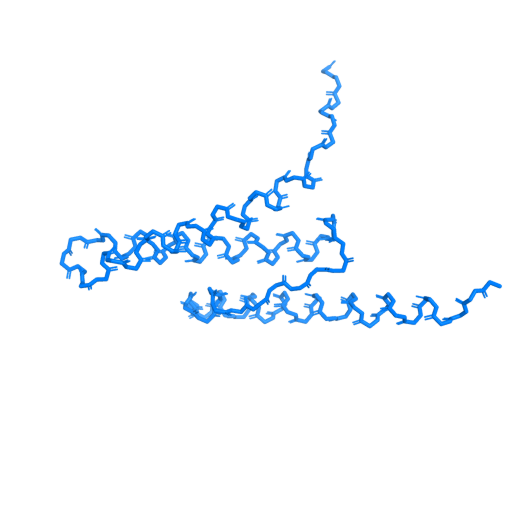96.62 87 ILE A N 1
ATOM 603 C CA . ILE A 1 87 ? 5.333 6.676 3.918 1.00 96.62 87 ILE A CA 1
ATOM 604 C C . ILE A 1 87 ? 6.562 6.213 3.137 1.00 96.62 87 ILE A C 1
ATOM 606 O O . ILE A 1 87 ? 7.009 6.923 2.235 1.00 96.62 87 ILE A O 1
ATOM 610 N N . ALA A 1 88 ? 7.110 5.038 3.458 1.00 93.94 88 ALA A N 1
ATOM 611 C CA . ALA A 1 88 ? 8.293 4.515 2.784 1.00 93.94 88 ALA A CA 1
ATOM 612 C C . ALA A 1 88 ? 8.063 4.357 1.272 1.00 93.94 88 ALA A C 1
ATOM 614 O O . ALA A 1 88 ? 8.912 4.750 0.470 1.00 93.94 88 ALA A O 1
ATOM 615 N N . ASN A 1 89 ? 6.897 3.841 0.876 1.00 93.00 89 ASN A N 1
ATOM 616 C CA . ASN A 1 89 ? 6.588 3.611 -0.531 1.00 93.00 89 ASN A CA 1
ATOM 617 C C . ASN A 1 89 ? 6.227 4.898 -1.287 1.00 93.00 89 ASN A C 1
ATOM 619 O O . ASN A 1 89 ? 6.715 5.077 -2.401 1.00 93.00 89 ASN A O 1
ATOM 623 N N . TYR A 1 90 ? 5.481 5.834 -0.687 1.00 93.25 90 TYR A N 1
ATOM 624 C CA . TYR A 1 90 ? 5.245 7.138 -1.318 1.00 93.25 90 TYR A CA 1
ATOM 625 C C . TYR A 1 90 ? 6.524 7.955 -1.467 1.00 93.25 90 TYR A C 1
ATOM 627 O O . TYR A 1 90 ? 6.731 8.564 -2.510 1.00 93.25 90 TYR A O 1
ATOM 635 N N . ARG A 1 91 ? 7.410 7.963 -0.461 1.00 90.31 91 ARG A N 1
ATOM 636 C CA . ARG A 1 91 ? 8.697 8.669 -0.567 1.00 90.31 91 ARG A CA 1
ATOM 637 C C . ARG A 1 91 ? 9.535 8.124 -1.714 1.00 90.31 91 ARG A C 1
ATOM 639 O O . ARG A 1 91 ? 10.081 8.908 -2.479 1.00 90.31 91 ARG A O 1
ATOM 646 N N . ALA A 1 92 ? 9.602 6.802 -1.848 1.00 86.00 92 ALA A N 1
ATOM 647 C CA . ALA A 1 92 ? 10.300 6.171 -2.958 1.00 86.00 92 ALA A CA 1
ATOM 648 C C . ALA A 1 92 ? 9.654 6.509 -4.315 1.00 86.00 92 ALA A C 1
ATOM 650 O O . ALA A 1 92 ? 10.377 6.796 -5.261 1.00 86.00 92 ALA A O 1
ATOM 651 N N . ALA A 1 93 ? 8.318 6.552 -4.399 1.00 82.88 93 ALA A N 1
ATOM 652 C CA . ALA A 1 93 ? 7.619 6.939 -5.624 1.00 82.88 93 ALA A CA 1
ATOM 653 C C . ALA A 1 93 ? 7.825 8.424 -5.998 1.00 82.88 93 ALA A C 1
ATOM 655 O O . ALA A 1 93 ? 7.992 8.757 -7.167 1.00 82.88 93 ALA A O 1
ATOM 656 N N . LEU A 1 94 ? 7.851 9.323 -5.008 1.00 80.62 94 LEU A N 1
ATOM 657 C CA . LEU A 1 94 ? 8.018 10.767 -5.212 1.00 80.62 94 LEU A CA 1
ATOM 658 C C . LEU A 1 94 ? 9.469 11.179 -5.483 1.00 80.62 94 LEU A C 1
ATOM 660 O O . LEU A 1 94 ? 9.693 12.133 -6.223 1.00 80.62 94 LEU A O 1
ATOM 664 N N . ALA A 1 95 ? 10.455 10.481 -4.910 1.00 73.56 95 ALA A N 1
ATOM 665 C CA . ALA A 1 95 ? 11.873 10.772 -5.137 1.00 73.56 95 ALA A CA 1
ATOM 666 C C . ALA A 1 95 ? 12.272 10.644 -6.620 1.00 73.56 95 ALA A C 1
ATOM 668 O O . ALA A 1 95 ? 13.110 11.413 -7.086 1.00 73.56 95 ALA A O 1
ATOM 669 N N . ALA A 1 96 ? 11.620 9.752 -7.371 1.00 63.28 96 ALA A N 1
ATOM 670 C CA . ALA A 1 96 ? 11.790 9.621 -8.820 1.00 63.28 96 ALA A CA 1
ATOM 671 C C . ALA A 1 96 ? 11.205 10.802 -9.623 1.00 63.28 96 ALA A C 1
ATOM 673 O O . ALA A 1 96 ? 11.610 11.067 -10.752 1.00 63.28 96 ALA A O 1
ATOM 674 N N . GLY A 1 97 ? 10.262 11.550 -9.037 1.00 55.84 97 GLY A N 1
ATOM 675 C CA . GLY A 1 97 ? 9.640 12.734 -9.637 1.00 55.84 97 GLY A CA 1
ATOM 676 C C . GLY A 1 97 ? 10.429 14.033 -9.446 1.00 55.84 97 GLY A C 1
ATOM 677 O O . GLY A 1 97 ? 9.994 15.074 -9.930 1.00 55.84 97 GLY A O 1
ATOM 678 N N . GLY A 1 98 ? 11.580 13.998 -8.764 1.00 53.75 98 GLY A N 1
ATOM 679 C CA . GLY A 1 98 ? 12.422 15.161 -8.445 1.00 53.75 98 GLY A CA 1
ATOM 680 C C . GLY A 1 98 ? 13.146 15.815 -9.631 1.00 53.75 98 GLY A C 1
ATOM 681 O O . GLY A 1 98 ? 14.158 16.487 -9.429 1.00 53.75 98 GLY A O 1
ATOM 682 N N . GLN A 1 99 ? 12.660 15.631 -10.861 1.00 51.22 99 GLN A N 1
ATOM 683 C CA . GLN A 1 99 ? 13.072 16.458 -11.992 1.00 51.22 99 GLN A CA 1
ATOM 684 C C . GLN A 1 99 ? 12.618 17.908 -11.740 1.00 51.22 99 GLN A C 1
ATOM 686 O O . GLN A 1 99 ? 11.487 18.120 -11.293 1.00 51.22 99 GLN A O 1
ATOM 691 N N . PRO A 1 100 ? 13.469 18.917 -12.003 1.00 47.50 100 PRO A N 1
ATOM 692 C CA . PRO A 1 100 ? 13.076 20.315 -11.887 1.00 47.50 100 PRO A CA 1
ATOM 693 C C . PRO A 1 100 ? 11.801 20.571 -12.694 1.00 47.50 100 PRO A C 1
ATOM 695 O O . PRO A 1 100 ? 11.718 20.185 -13.861 1.00 47.50 100 PRO A O 1
ATOM 698 N N . LEU A 1 101 ? 10.815 21.233 -12.083 1.00 46.59 101 LEU A N 1
ATOM 699 C CA . LEU A 1 101 ? 9.660 21.741 -12.819 1.00 46.59 101 LEU A CA 1
ATOM 700 C C . LEU A 1 101 ? 10.173 22.648 -13.952 1.00 46.59 101 LEU A C 1
ATOM 702 O O . LEU A 1 101 ? 11.029 23.501 -13.683 1.00 46.59 101 LEU A O 1
ATOM 706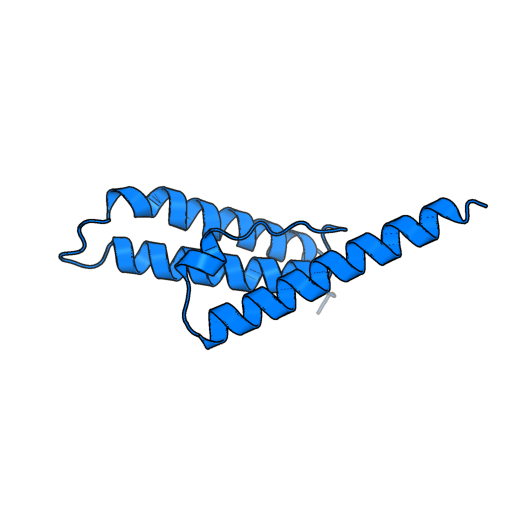 N N . PRO A 1 102 ? 9.701 22.485 -15.202 1.00 38.84 102 PRO A N 1
ATOM 707 C CA . PRO A 1 102 ? 10.067 23.404 -16.270 1.00 38.84 102 PRO A CA 1
ATOM 708 C C . PRO A 1 102 ? 9.666 24.832 -15.863 1.00 38.84 102 PRO A C 1
ATOM 710 O O . PRO A 1 102 ? 8.601 25.007 -15.260 1.00 38.84 102 PRO A O 1
ATOM 713 N N . PRO A 1 103 ? 10.511 25.847 -16.128 1.00 46.12 103 PRO A N 1
ATOM 714 C CA . PRO A 1 103 ? 10.160 27.227 -15.819 1.00 46.12 103 PRO A CA 1
ATOM 715 C C . PRO A 1 103 ? 8.884 27.625 -16.575 1.00 46.12 103 PRO A C 1
ATOM 717 O O . PRO A 1 103 ? 8.683 27.192 -17.711 1.00 46.12 103 PRO A O 1
ATOM 720 N N . ALA A 1 104 ? 8.037 28.401 -15.891 1.00 55.03 104 ALA A N 1
ATOM 721 C CA . ALA A 1 104 ? 6.742 28.888 -16.374 1.00 55.03 104 ALA A CA 1
ATOM 722 C C . ALA A 1 104 ? 6.845 29.738 -17.648 1.00 55.03 104 ALA A C 1
ATOM 724 O O . ALA A 1 104 ? 7.865 30.451 -17.804 1.00 55.03 104 ALA A O 1
#

Mean predicted aligned error: 8.32 Å